Protein AF-A0A534L3K6-F1 (afdb_monomer)

Mean predicted aligned error: 2.77 Å

Sequence (46 aa):
MKGLPGRQMRGLPKGARLECIDNTGAKIVEIIEVKKYRGVRNRLSS

Secondary structure (DSSP, 8-state):
----SS-------TT-EEE--SSSS--EEE----TT----TTPPP-

Radius of gyration: 12.95 Å; Cα contacts (8 Å, |Δi|>4): 43; chains: 1; bounding box: 35×17×28 Å

pLDDT: mean 96.4, std 2.33, range [85.5, 98.38]

Solvent-accessible surface area (backbone atoms only — not comparable to full-atom values): 3296 Å² total; per-residue (Å²): 129,83,90,70,89,75,89,80,82,73,88,55,43,53,70,40,74,42,77,44,93,64,88,85,76,58,60,68,46,67,38,82,74,51,89,92,64,80,75,56,93,95,48,74,49,82

Structure (mmCIF, N/CA/C/O backbone):
data_AF-A0A534L3K6-F1
#
_entry.id   AF-A0A534L3K6-F1
#
loop_
_atom_site.group_PDB
_atom_site.id
_atom_site.type_symbol
_atom_site.label_atom_id
_atom_site.label_alt_id
_atom_site.label_comp_id
_atom_site.label_asym_id
_atom_site.label_entity_id
_atom_site.label_seq_id
_atom_site.pdbx_PDB_ins_code
_at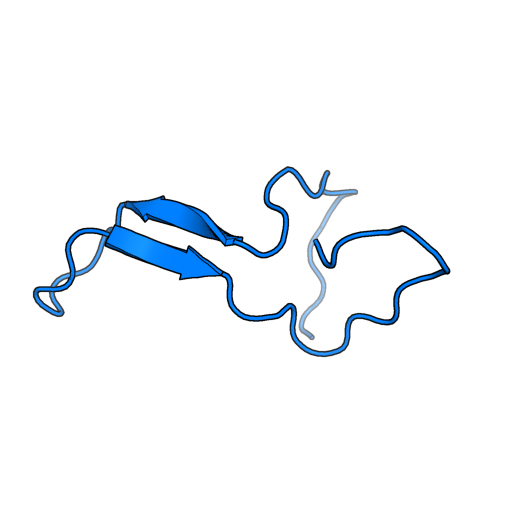om_site.Cartn_x
_atom_site.Cartn_y
_atom_site.Cartn_z
_atom_site.occupancy
_atom_site.B_iso_or_equiv
_atom_site.auth_seq_id
_atom_site.auth_comp_id
_atom_site.auth_asym_id
_atom_site.auth_atom_id
_atom_site.pdbx_PDB_model_num
ATOM 1 N N . MET A 1 1 ? 5.247 -10.362 -9.732 1.00 85.50 1 MET A N 1
ATOM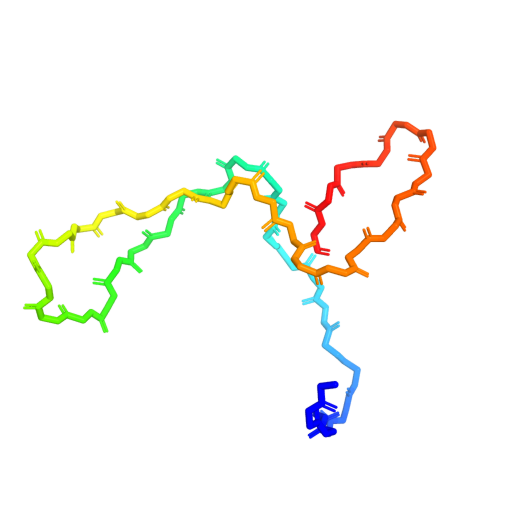 2 C CA . MET A 1 1 ? 4.239 -9.328 -10.056 1.00 85.50 1 MET A CA 1
ATOM 3 C C . MET A 1 1 ? 4.357 -9.088 -11.553 1.00 85.50 1 MET A C 1
ATOM 5 O O . MET A 1 1 ? 5.447 -9.328 -12.063 1.00 85.50 1 MET A O 1
ATOM 9 N N . LYS A 1 2 ? 3.292 -8.696 -12.262 1.00 90.94 2 LYS A N 1
ATOM 10 C CA . LYS A 1 2 ? 3.446 -8.258 -13.661 1.00 90.94 2 LYS A CA 1
ATOM 11 C C . LYS A 1 2 ? 4.347 -7.011 -13.697 1.00 90.94 2 LYS A C 1
ATOM 13 O O . LYS A 1 2 ? 4.400 -6.288 -12.703 1.00 90.94 2 LYS A O 1
ATOM 18 N N . GLY A 1 3 ? 5.085 -6.809 -14.786 1.00 93.12 3 GLY A N 1
ATOM 19 C CA . GLY A 1 3 ? 5.968 -5.650 -14.929 1.00 93.12 3 GLY A CA 1
ATOM 20 C C . GLY A 1 3 ? 5.171 -4.346 -14.939 1.00 93.12 3 GLY A C 1
ATOM 21 O O . GLY A 1 3 ? 4.125 -4.277 -15.580 1.00 93.12 3 GLY A O 1
ATOM 22 N N . LEU A 1 4 ? 5.661 -3.336 -14.221 1.00 94.62 4 LEU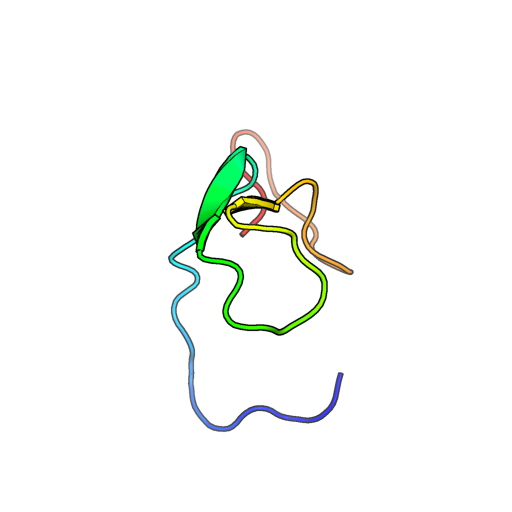 A N 1
ATOM 23 C CA . LEU A 1 4 ? 5.119 -1.980 -14.237 1.00 94.62 4 LEU A CA 1
ATOM 24 C C . LEU A 1 4 ? 6.148 -1.080 -14.937 1.00 94.62 4 LEU A C 1
ATOM 26 O O . LEU A 1 4 ? 7.304 -1.079 -14.507 1.00 94.62 4 LEU A O 1
ATOM 30 N N . PRO A 1 5 ? 5.787 -0.367 -16.017 1.00 95.44 5 PRO A N 1
ATOM 31 C CA . PRO A 1 5 ? 6.728 0.508 -16.699 1.00 95.44 5 PRO A CA 1
ATOM 32 C C . PRO A 1 5 ? 7.109 1.703 -15.813 1.00 95.44 5 PRO A C 1
ATOM 34 O O . PRO A 1 5 ? 6.291 2.244 -15.064 1.00 95.44 5 PRO A O 1
ATOM 37 N N . GLY A 1 6 ? 8.367 2.129 -15.929 1.00 95.81 6 GLY A N 1
ATOM 38 C CA . GLY A 1 6 ? 8.907 3.273 -15.196 1.00 95.81 6 GLY A CA 1
ATOM 39 C C . GLY A 1 6 ? 9.197 3.010 -13.713 1.00 95.81 6 GLY A C 1
ATOM 40 O O . GLY A 1 6 ? 8.817 1.995 -13.128 1.00 95.81 6 GLY A O 1
ATOM 41 N N . ARG A 1 7 ? 9.904 3.957 -13.087 1.00 94.00 7 ARG A N 1
ATOM 42 C CA . ARG A 1 7 ? 10.181 3.943 -11.647 1.00 94.00 7 ARG A CA 1
ATOM 43 C C . ARG A 1 7 ? 9.072 4.690 -10.916 1.00 94.00 7 ARG A C 1
ATOM 45 O O . ARG A 1 7 ? 8.980 5.906 -11.026 1.00 94.00 7 ARG A O 1
ATOM 52 N N . GLN A 1 8 ? 8.286 3.967 -10.127 1.00 94.12 8 GLN A N 1
ATOM 53 C CA . GLN A 1 8 ? 7.247 4.566 -9.292 1.00 94.12 8 GLN A CA 1
ATOM 54 C C . GLN A 1 8 ? 7.791 4.913 -7.905 1.00 94.12 8 GLN A C 1
ATOM 56 O O . GLN A 1 8 ? 8.481 4.107 -7.272 1.00 94.12 8 GLN A O 1
ATOM 61 N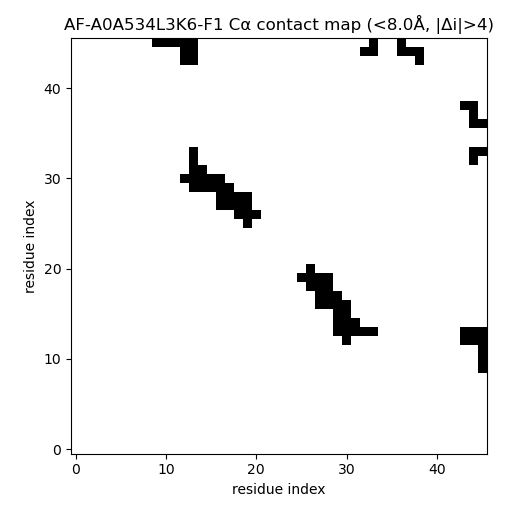 N . MET A 1 9 ? 7.478 6.115 -7.424 1.00 95.69 9 MET A N 1
ATOM 62 C CA . MET A 1 9 ? 7.756 6.516 -6.046 1.00 95.69 9 MET A CA 1
ATOM 63 C C . MET A 1 9 ? 6.706 5.911 -5.106 1.00 95.69 9 MET A C 1
ATOM 65 O O . MET A 1 9 ? 5.513 5.934 -5.394 1.00 95.69 9 MET A O 1
ATOM 69 N N . ARG A 1 10 ? 7.144 5.381 -3.961 1.00 94.69 10 ARG A N 1
ATOM 70 C CA . ARG A 1 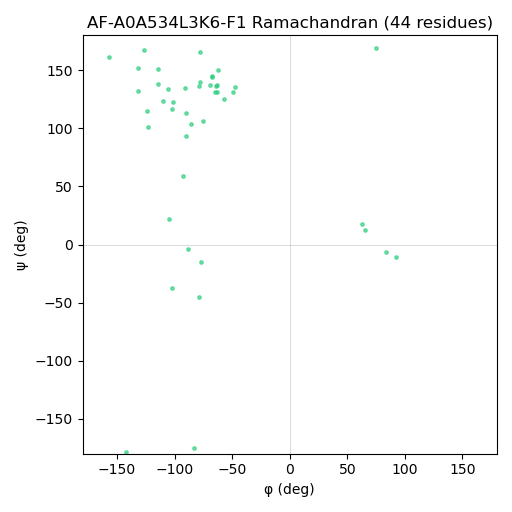10 ? 6.265 4.816 -2.927 1.00 94.69 10 ARG A CA 1
ATOM 71 C C . ARG A 1 10 ? 5.874 5.904 -1.929 1.00 94.69 10 ARG A C 1
ATOM 73 O O . ARG A 1 10 ? 6.621 6.169 -0.992 1.00 94.69 10 ARG A O 1
ATOM 80 N N . GLY A 1 11 ? 4.735 6.554 -2.168 1.00 96.06 11 GLY A N 1
ATOM 81 C CA 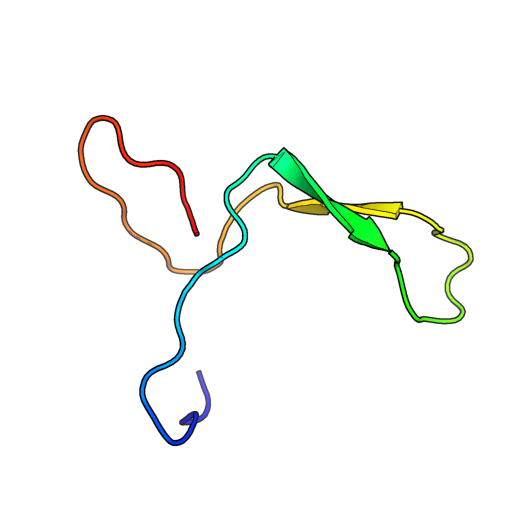. GLY A 1 11 ? 4.241 7.672 -1.348 1.00 96.06 11 GLY A CA 1
ATOM 82 C C . GLY A 1 11 ? 3.365 7.276 -0.155 1.00 96.06 11 GLY A C 1
ATOM 83 O O . GLY A 1 11 ? 2.963 8.145 0.608 1.00 96.06 11 GLY A O 1
ATOM 84 N N . LEU A 1 12 ? 3.051 5.987 0.005 1.00 97.38 12 LEU A N 1
ATOM 85 C CA . LEU A 1 12 ? 2.054 5.510 0.962 1.00 97.38 12 LEU A CA 1
ATOM 86 C C . LEU A 1 12 ? 2.683 4.497 1.929 1.00 97.38 12 LEU A C 1
ATOM 88 O O . LEU A 1 12 ? 2.896 3.347 1.540 1.00 97.38 12 LEU A O 1
ATOM 92 N N . PRO A 1 13 ? 3.029 4.904 3.162 1.00 97.44 13 PRO A N 1
ATOM 93 C CA . PRO A 1 13 ? 3.550 3.986 4.166 1.00 97.44 13 PRO A CA 1
ATOM 94 C C . PRO A 1 13 ? 2.439 3.153 4.823 1.00 97.44 13 PRO A C 1
ATOM 96 O O . PRO A 1 13 ? 1.256 3.486 4.753 1.00 97.44 13 PRO A O 1
ATOM 99 N N . LYS A 1 14 ? 2.832 2.093 5.533 1.00 97.81 14 LYS A N 1
ATOM 100 C CA . LYS A 1 14 ? 1.977 1.379 6.490 1.00 97.81 14 LYS A CA 1
ATOM 101 C C . LYS A 1 14 ? 1.266 2.359 7.431 1.00 97.81 14 LYS A C 1
ATOM 103 O O . LYS A 1 14 ? 1.889 3.289 7.941 1.00 97.81 14 LYS A O 1
ATOM 108 N N . GLY A 1 15 ? -0.025 2.129 7.654 1.00 98.12 15 GLY A N 1
ATOM 109 C CA . GLY A 1 15 ? -0.917 3.003 8.417 1.00 98.12 15 GLY A CA 1
ATOM 110 C C . GLY A 1 15 ? -1.512 4.161 7.606 1.00 98.12 15 GLY A C 1
ATOM 111 O O . GLY A 1 15 ? -2.378 4.870 8.112 1.00 98.12 15 GLY A O 1
ATOM 112 N N . ALA A 1 16 ? -1.095 4.373 6.350 1.00 98.38 16 ALA A N 1
ATOM 113 C CA . ALA A 1 16 ? -1.740 5.363 5.493 1.00 98.38 16 ALA A CA 1
ATOM 114 C C . ALA A 1 16 ? -3.202 4.982 5.232 1.00 98.38 16 ALA A C 1
ATOM 116 O O . ALA A 1 16 ? -3.514 3.820 4.949 1.00 98.38 16 ALA A O 1
ATOM 117 N N . ARG A 1 17 ? -4.084 5.984 5.298 1.00 98.31 17 ARG A N 1
ATOM 118 C CA . ARG A 1 17 ? -5.518 5.856 5.031 1.00 98.31 17 ARG A CA 1
ATOM 119 C C . ARG A 1 17 ? -5.850 6.470 3.678 1.00 98.31 17 ARG A C 1
ATOM 121 O O . ARG A 1 17 ? -5.386 7.567 3.377 1.00 98.31 17 ARG A O 1
ATOM 128 N N . LEU A 1 18 ? -6.639 5.759 2.880 1.00 98.12 18 LEU A N 1
ATOM 129 C CA . LEU A 1 18 ? -7.003 6.146 1.519 1.00 98.12 18 LEU A CA 1
ATOM 130 C C . LEU A 1 18 ? -8.501 6.019 1.297 1.00 98.12 18 LEU A C 1
ATOM 132 O O . LEU A 1 18 ? -9.145 5.161 1.901 1.00 98.12 18 LEU A O 1
ATOM 136 N N . GLU A 1 19 ? -9.032 6.834 0.391 1.00 98.31 19 GLU A N 1
ATOM 137 C CA . GLU A 1 19 ? -10.386 6.659 -0.120 1.00 98.31 19 GLU A CA 1
ATOM 138 C C . GLU A 1 19 ? -10.499 5.333 -0.872 1.00 98.31 19 GLU A C 1
ATOM 140 O O . GLU A 1 19 ? -9.663 4.985 -1.710 1.00 98.31 19 GLU A O 1
ATOM 145 N N . CYS A 1 20 ? -11.539 4.575 -0.548 1.00 98.19 20 CYS A N 1
ATOM 146 C CA . CYS A 1 20 ? -11.883 3.360 -1.261 1.00 98.19 20 CYS A CA 1
ATOM 147 C C . CYS A 1 20 ? -12.759 3.745 -2.457 1.00 98.19 20 CYS A C 1
ATOM 149 O O . CYS A 1 20 ? -13.925 4.094 -2.294 1.00 98.19 20 CYS A O 1
ATOM 151 N N . ILE A 1 21 ? -12.173 3.741 -3.655 1.00 97.88 21 ILE A N 1
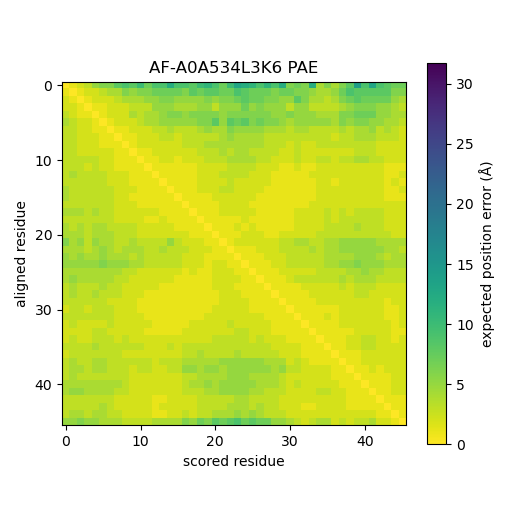ATOM 152 C CA . ILE A 1 21 ? -12.855 4.127 -4.899 1.00 97.88 21 ILE A CA 1
ATOM 153 C C . ILE A 1 21 ? -13.448 2.873 -5.558 1.00 97.88 21 ILE A C 1
ATOM 155 O O . ILE A 1 21 ? -13.074 2.485 -6.664 1.00 97.88 21 ILE A O 1
ATOM 159 N N . ASP A 1 22 ? -14.331 2.191 -4.830 1.00 96.62 22 ASP A N 1
ATOM 160 C CA . ASP A 1 22 ? -15.077 1.026 -5.305 1.00 96.62 22 ASP A CA 1
ATOM 161 C C . ASP A 1 22 ? -16.520 1.014 -4.758 1.00 96.62 22 ASP A C 1
ATOM 163 O O . ASP A 1 22 ? -16.960 1.945 -4.083 1.00 96.62 22 ASP A O 1
ATOM 167 N N . ASN A 1 23 ? -17.297 -0.018 -5.094 1.00 97.69 23 ASN A N 1
ATOM 168 C CA . ASN A 1 23 ? -18.698 -0.172 -4.692 1.00 97.69 23 ASN A CA 1
ATOM 169 C C . ASN A 1 23 ? -18.909 -1.209 -3.573 1.00 97.69 23 ASN A C 1
ATOM 171 O O . ASN A 1 23 ? -20.012 -1.731 -3.421 1.00 97.69 23 ASN A O 1
ATOM 175 N N . THR A 1 24 ? -17.877 -1.523 -2.788 1.00 97.94 24 THR A N 1
ATOM 176 C CA . THR A 1 24 ? -17.969 -2.499 -1.686 1.00 97.94 24 THR A CA 1
ATOM 177 C C . THR A 1 24 ? -18.668 -1.943 -0.442 1.00 97.94 24 THR A C 1
ATOM 179 O O . THR A 1 24 ? -19.058 -2.705 0.441 1.00 97.94 24 THR A O 1
ATOM 182 N N . GLY A 1 25 ? -18.834 -0.618 -0.358 1.00 97.75 25 GLY A N 1
ATOM 183 C CA . GLY A 1 25 ? -19.410 0.091 0.791 1.00 97.75 25 GLY A CA 1
ATOM 184 C C . GLY A 1 25 ? -18.374 0.570 1.814 1.00 97.75 25 GLY A C 1
ATOM 185 O O . GLY A 1 25 ? -18.701 1.389 2.678 1.00 97.75 25 GLY A O 1
ATOM 186 N N . ALA A 1 26 ? -17.115 0.133 1.702 1.00 98.25 26 ALA A N 1
ATOM 187 C CA . ALA A 1 26 ? -16.017 0.743 2.439 1.00 98.25 26 ALA A CA 1
ATOM 188 C C . ALA A 1 26 ? -15.749 2.155 1.894 1.00 98.25 26 ALA A C 1
ATOM 190 O O . ALA A 1 26 ? -15.750 2.372 0.689 1.00 98.25 26 ALA A O 1
ATOM 191 N N . LYS A 1 27 ? -15.521 3.131 2.782 1.00 97.38 27 LYS A N 1
ATOM 192 C CA . LYS A 1 27 ? -15.202 4.519 2.387 1.00 97.38 27 LYS A CA 1
ATOM 193 C C . LYS A 1 27 ? -13.718 4.833 2.510 1.00 97.38 27 LYS A C 1
ATOM 195 O O . LYS A 1 27 ? -13.165 5.550 1.686 1.00 97.38 27 LYS A O 1
ATOM 200 N N . ILE A 1 28 ? -13.081 4.293 3.546 1.00 98.3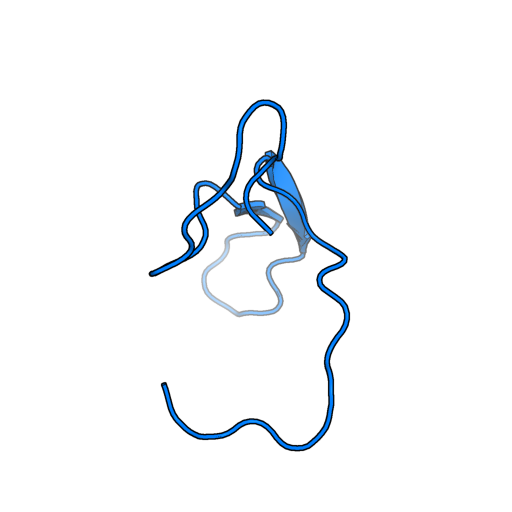1 28 ILE A N 1
ATOM 201 C CA . ILE A 1 28 ? -11.667 4.494 3.848 1.00 98.31 28 ILE A CA 1
ATOM 202 C C . ILE A 1 28 ? -11.033 3.133 4.118 1.00 98.31 28 ILE A C 1
ATOM 204 O O . ILE A 1 28 ? -11.571 2.360 4.910 1.00 98.31 28 ILE A O 1
ATOM 208 N N . VAL A 1 29 ? -9.881 2.870 3.503 1.00 98.19 29 VAL A N 1
ATOM 209 C CA . VAL A 1 29 ? -9.039 1.695 3.772 1.00 98.19 29 VAL A CA 1
ATOM 210 C C . VAL A 1 29 ? -7.712 2.119 4.385 1.00 98.19 29 VAL A C 1
ATOM 212 O O . VAL A 1 29 ? -7.224 3.216 4.120 1.00 98.19 29 VAL A O 1
ATOM 215 N N . GLU A 1 30 ? -7.119 1.245 5.194 1.00 98.38 30 GLU A N 1
ATOM 216 C CA . GLU A 1 30 ? -5.795 1.443 5.785 1.00 98.38 30 GLU A CA 1
ATOM 217 C C . GLU A 1 30 ? -4.802 0.412 5.239 1.00 98.38 30 GLU A C 1
ATOM 219 O O . GLU A 1 30 ? -5.116 -0.774 5.112 1.00 98.38 30 GLU A O 1
ATOM 224 N N . ILE A 1 31 ? -3.581 0.853 4.934 1.00 98.12 31 ILE A N 1
ATOM 225 C CA . ILE A 1 31 ? -2.494 -0.048 4.545 1.00 98.12 31 ILE A CA 1
ATOM 226 C C . ILE A 1 31 ? -1.961 -0.773 5.782 1.00 98.12 31 ILE A C 1
ATOM 228 O O . ILE A 1 31 ? -1.204 -0.203 6.565 1.00 98.12 31 ILE A O 1
ATOM 232 N N . ILE A 1 32 ? -2.284 -2.060 5.912 1.00 98.12 32 ILE A N 1
ATOM 233 C CA . ILE A 1 32 ? -1.758 -2.902 6.996 1.00 98.12 32 ILE A CA 1
ATOM 234 C C . ILE A 1 32 ? -0.329 -3.372 6.703 1.00 98.12 32 ILE A C 1
ATOM 236 O O . ILE A 1 32 ? 0.529 -3.297 7.578 1.00 98.12 32 ILE A O 1
ATOM 240 N N . GLU A 1 33 ? -0.053 -3.840 5.483 1.00 97.50 33 GLU A N 1
ATOM 241 C CA . GLU A 1 33 ? 1.284 -4.264 5.048 1.00 97.50 33 GLU A CA 1
ATOM 242 C C . GLU A 1 33 ? 1.447 -4.221 3.523 1.00 97.50 33 GLU A C 1
ATOM 244 O O . GLU A 1 33 ? 0.472 -4.266 2.770 1.00 97.50 33 GLU A O 1
ATOM 249 N N . VAL A 1 34 ? 2.703 -4.214 3.057 1.00 96.81 34 VAL A N 1
ATOM 250 C CA . VAL A 1 34 ? 3.039 -4.272 1.625 1.00 96.81 34 VAL A CA 1
ATOM 251 C C . VAL A 1 34 ? 3.481 -5.678 1.230 1.00 96.81 34 VAL A C 1
ATOM 253 O O . VAL A 1 34 ? 4.512 -6.200 1.662 1.00 96.81 34 VAL A O 1
ATOM 256 N N . LYS A 1 35 ? 2.706 -6.304 0.343 1.00 96.19 35 LYS A N 1
ATOM 257 C CA . LYS A 1 35 ? 2.953 -7.674 -0.120 1.00 96.19 35 LYS A CA 1
ATOM 258 C C . LYS A 1 35 ? 4.353 -7.816 -0.732 1.00 96.19 35 LYS A C 1
ATOM 260 O O . LYS A 1 35 ? 4.684 -7.145 -1.706 1.00 96.19 35 LYS A O 1
ATOM 265 N N . LYS A 1 36 ? 5.135 -8.771 -0.209 1.00 94.69 36 LYS A N 1
ATOM 266 C CA . LYS A 1 36 ? 6.516 -9.094 -0.635 1.00 94.69 36 LYS A CA 1
ATOM 267 C C . LYS A 1 36 ? 7.538 -7.961 -0.432 1.00 94.69 36 LYS A C 1
ATOM 269 O O . LYS A 1 36 ? 8.621 -8.024 -1.010 1.00 94.69 36 LYS A O 1
ATOM 274 N N . TYR A 1 37 ? 7.233 -6.962 0.395 1.00 95.50 37 TYR A N 1
ATOM 275 C CA . TYR A 1 37 ? 8.214 -5.965 0.810 1.00 95.50 37 TYR A CA 1
ATOM 276 C C . TYR A 1 37 ? 9.146 -6.532 1.891 1.00 95.50 37 TYR A C 1
ATOM 278 O O . TYR A 1 37 ? 8.703 -7.242 2.792 1.00 95.50 37 TYR A O 1
ATOM 286 N N . ARG A 1 38 ? 10.441 -6.213 1.811 1.00 95.56 38 ARG A N 1
ATOM 287 C CA . ARG A 1 38 ? 11.424 -6.468 2.874 1.00 95.56 38 ARG A CA 1
ATOM 288 C C . ARG A 1 38 ? 12.074 -5.139 3.233 1.00 95.56 38 ARG A C 1
ATOM 290 O O . ARG A 1 38 ? 12.723 -4.527 2.389 1.00 95.56 38 ARG A O 1
ATOM 297 N N . GLY A 1 39 ? 11.836 -4.689 4.459 1.00 95.31 39 GLY A N 1
ATOM 298 C CA . GLY A 1 39 ? 12.352 -3.421 4.960 1.00 95.31 39 GLY A CA 1
ATOM 299 C C . GLY A 1 39 ? 13.781 -3.515 5.483 1.00 95.31 39 GLY A C 1
ATOM 300 O O . GLY A 1 39 ? 14.437 -4.553 5.426 1.00 95.31 39 GLY A O 1
ATOM 301 N N . VAL A 1 40 ? 14.233 -2.398 6.039 1.00 97.25 40 VAL A N 1
ATOM 302 C CA . VAL A 1 40 ? 15.463 -2.284 6.830 1.00 97.25 40 VAL A CA 1
ATOM 303 C C . VAL A 1 40 ? 15.116 -1.637 8.168 1.00 97.25 40 VAL A C 1
ATOM 305 O O . VAL A 1 40 ? 14.017 -1.096 8.325 1.00 97.25 40 VAL A O 1
ATOM 308 N N . ARG A 1 41 ? 16.038 -1.677 9.135 1.00 98.00 41 ARG A N 1
ATOM 309 C CA . ARG A 1 41 ? 15.831 -1.085 10.464 1.00 98.00 41 ARG A CA 1
ATOM 310 C C . ARG A 1 41 ? 15.308 0.357 10.346 1.00 98.00 41 ARG A C 1
ATOM 312 O O . ARG A 1 41 ? 15.858 1.153 9.591 1.00 98.00 41 ARG A O 1
ATOM 319 N N . ASN A 1 42 ? 14.248 0.660 11.098 1.00 96.69 42 ASN A N 1
ATOM 320 C CA . ASN A 1 42 ? 13.562 1.959 11.166 1.00 96.69 42 ASN A CA 1
ATOM 321 C C . ASN A 1 42 ? 12.849 2.426 9.877 1.00 96.69 42 ASN A C 1
ATOM 323 O O . ASN A 1 42 ? 12.438 3.582 9.803 1.00 96.69 42 ASN A O 1
ATOM 327 N N . ARG A 1 43 ? 12.668 1.565 8.864 1.00 96.75 43 ARG A N 1
ATOM 328 C CA . ARG A 1 43 ? 11.903 1.894 7.649 1.00 96.75 43 A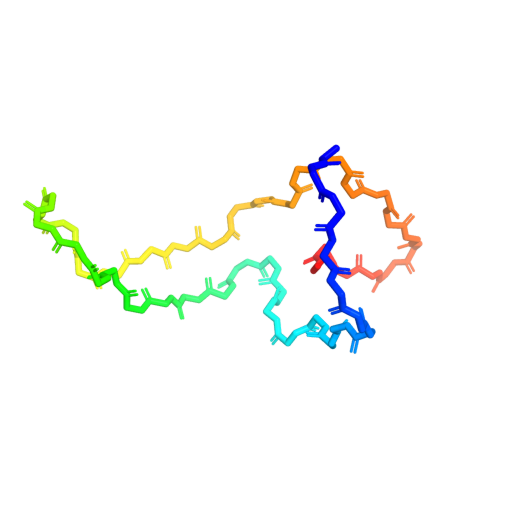RG A CA 1
ATOM 329 C C . ARG A 1 43 ? 10.500 1.293 7.707 1.00 96.75 43 ARG A C 1
ATOM 331 O O . ARG A 1 43 ? 10.362 0.076 7.805 1.00 96.75 43 ARG A O 1
ATOM 338 N N . LEU A 1 44 ? 9.478 2.140 7.589 1.00 97.06 44 LEU A N 1
ATOM 339 C CA . LEU A 1 44 ? 8.098 1.687 7.397 1.00 97.06 44 LEU A CA 1
ATOM 340 C C . LEU A 1 44 ? 7.945 1.026 6.023 1.00 97.06 44 LEU A C 1
ATOM 342 O O . LEU A 1 44 ? 8.570 1.461 5.053 1.00 97.06 44 LEU A O 1
ATOM 346 N N . SER A 1 45 ? 7.122 -0.020 5.937 1.00 96.56 45 SER A N 1
ATOM 347 C CA . SER A 1 45 ? 6.785 -0.636 4.654 1.00 96.56 45 SER A CA 1
ATOM 348 C C . SER A 1 45 ? 6.002 0.354 3.788 1.00 96.56 45 SER A C 1
ATOM 350 O O . SER A 1 45 ? 5.075 1.005 4.263 1.00 96.56 45 SER A O 1
ATOM 352 N N . SER A 1 46 ? 6.418 0.496 2.529 1.00 93.88 46 SER A N 1
ATOM 353 C CA . SER A 1 46 ? 5.783 1.311 1.485 1.00 93.88 46 SER A CA 1
ATOM 354 C C . SER A 1 46 ? 5.990 0.666 0.127 1.00 93.88 46 SER A C 1
ATOM 356 O O . SER A 1 46 ? 6.812 -0.279 0.026 1.00 93.88 46 SER A O 1
#

Foldseek 3Di:
DPDDPDDDDDPAFFQRKDADPDDPPDGIDGRNADPPDDDDPPDTHD

Nearest PDB structures (foldseek):
  4v7e-assembly1_CV  TM=8.798E-01  e=6.272E-02  Triticum aestivum
  5t2a-assembly1_U  TM=8.749E-01  e=5.100E-02  Leishmania donovani
  6qkl-assembly1_E  TM=8.458E-01  e=7.714E-02  Dictyostelium discoideum
  5anb-assembly1_E  TM=9.246E-01  e=1.167E-01  Dictyostelium discoideum